Protein AF-A0A7Y7IYT0-F1 (afdb_monomer_lite)

Secondary structure (DSSP, 8-state):
-HHHHTT--HHHHTTS-EEEEE-TT--EEEEEEEE-SEEEETTEEEES-EEEE----SS-S----HHHHHHS-EEEETTTTEEEEPPP-

Radius of gyration: 14.7 Å; chains: 1; bounding box: 39×26×43 Å

pLDDT: mean 90.99, std 5.79, range [61.28, 97.44]

InterPro domains:
  IPR021109 Aspartic peptidase domain superfamily [G3DSA:2.40.70.10] (1-88)

Structure (mmCIF, N/CA/C/O backbone):
data_AF-A0A7Y7IYT0-F1
#
_entry.id   AF-A0A7Y7IYT0-F1
#
loop_
_atom_site.group_PDB
_atom_site.id
_atom_site.type_symbol
_atom_site.label_atom_id
_atom_site.label_alt_id
_atom_site.label_comp_id
_atom_site.label_asym_id
_atom_site.label_entity_id
_atom_site.label_seq_id
_atom_site.pdbx_PDB_ins_code
_atom_site.Cartn_x
_atom_site.Cartn_y
_atom_site.Cartn_z
_atom_site.occupancy
_atom_site.B_iso_or_equiv
_atom_site.auth_seq_id
_atom_site.auth_comp_id
_atom_site.auth_asym_id
_atom_site.auth_atom_id
_atom_site.pdbx_PDB_model_num
ATOM 1 N N . ALA A 1 1 ? 7.675 -10.856 -3.768 1.00 74.50 1 ALA A N 1
ATOM 2 C CA . ALA A 1 1 ? 7.091 -12.200 -3.541 1.00 74.50 1 ALA A CA 1
ATOM 3 C C . ALA A 1 1 ? 5.555 -12.193 -3.542 1.00 74.50 1 ALA A C 1
ATOM 5 O O . ALA A 1 1 ? 4.970 -12.994 -4.260 1.00 74.50 1 ALA A O 1
ATOM 6 N N . ALA A 1 2 ? 4.885 -11.295 -2.804 1.00 90.69 2 ALA A N 1
ATOM 7 C CA . ALA A 1 2 ? 3.416 -11.222 -2.761 1.00 90.69 2 ALA A CA 1
ATOM 8 C C . ALA A 1 2 ? 2.737 -11.028 -4.122 1.00 90.69 2 ALA A C 1
ATOM 10 O O . ALA A 1 2 ? 1.868 -11.816 -4.479 1.00 90.69 2 ALA A O 1
ATOM 11 N N . ALA A 1 3 ? 3.167 -10.032 -4.904 1.00 92.94 3 ALA A N 1
ATOM 12 C CA . ALA A 1 3 ? 2.595 -9.765 -6.225 1.00 92.94 3 ALA A CA 1
ATOM 13 C C . ALA A 1 3 ? 2.677 -11.000 -7.146 1.00 92.94 3 ALA A C 1
ATOM 15 O O . ALA A 1 3 ? 1.687 -11.377 -7.769 1.00 92.94 3 ALA A O 1
ATOM 16 N N . ALA A 1 4 ? 3.810 -11.711 -7.134 1.00 92.19 4 ALA A N 1
ATOM 17 C CA . ALA A 1 4 ? 3.975 -12.960 -7.878 1.00 92.19 4 ALA A CA 1
ATOM 18 C C . ALA A 1 4 ? 2.998 -14.059 -7.419 1.00 92.19 4 ALA A C 1
ATOM 20 O O . ALA A 1 4 ? 2.403 -14.731 -8.258 1.00 92.19 4 ALA A O 1
ATOM 21 N N . ARG A 1 5 ? 2.754 -14.202 -6.104 1.00 93.06 5 ARG A N 1
ATOM 22 C CA . ARG A 1 5 ? 1.731 -15.128 -5.566 1.00 93.06 5 ARG A CA 1
ATOM 23 C C . ARG A 1 5 ? 0.307 -14.762 -6.003 1.00 93.06 5 ARG A C 1
ATOM 25 O O . ARG A 1 5 ? -0.548 -15.637 -6.061 1.00 93.06 5 ARG A 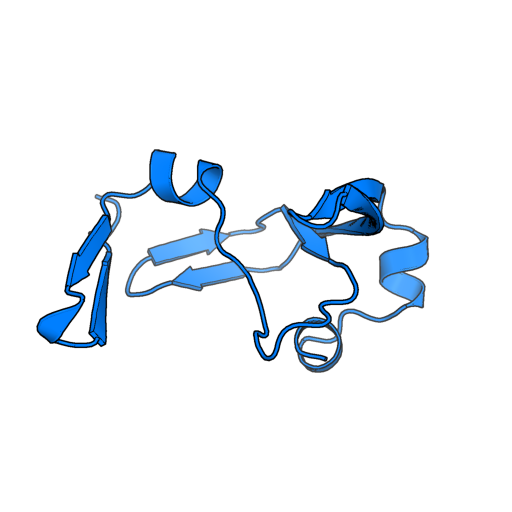O 1
ATOM 32 N N . LEU A 1 6 ? 0.061 -13.493 -6.326 1.00 93.06 6 LEU A N 1
ATOM 33 C CA . LEU A 1 6 ? -1.201 -12.998 -6.889 1.00 93.06 6 LEU A CA 1
ATOM 34 C C . LEU A 1 6 ? -1.260 -13.112 -8.426 1.00 93.06 6 LEU A C 1
ATOM 36 O O . LEU A 1 6 ? -2.224 -12.659 -9.038 1.00 93.06 6 LEU A O 1
ATOM 40 N N . GLY A 1 7 ? -0.247 -13.709 -9.064 1.00 94.25 7 GLY A N 1
ATOM 41 C CA . GLY A 1 7 ? -0.175 -13.880 -10.516 1.00 94.25 7 GLY A CA 1
ATOM 42 C C . GLY A 1 7 ? 0.324 -12.646 -11.274 1.00 94.25 7 GLY A C 1
ATOM 43 O O . GLY A 1 7 ? 0.181 -12.582 -12.496 1.00 94.25 7 GLY A O 1
ATOM 44 N N . VAL A 1 8 ? 0.900 -11.657 -10.590 1.00 95.38 8 VAL A N 1
ATOM 45 C CA . VAL A 1 8 ? 1.595 -10.541 -11.242 1.00 95.38 8 VAL A CA 1
ATOM 46 C C . VAL A 1 8 ? 2.965 -11.043 -11.701 1.00 95.38 8 VAL A C 1
ATOM 48 O O . VAL A 1 8 ? 3.872 -11.235 -10.891 1.00 95.38 8 VAL A O 1
ATOM 51 N N . THR A 1 9 ? 3.089 -11.333 -12.996 1.00 94.69 9 THR A N 1
ATOM 52 C CA . THR A 1 9 ? 4.308 -11.873 -13.613 1.00 94.69 9 THR A CA 1
ATOM 53 C C . THR A 1 9 ? 5.216 -10.757 -14.125 1.00 94.69 9 THR A C 1
ATOM 55 O O . THR A 1 9 ? 4.757 -9.644 -14.373 1.00 94.69 9 THR A O 1
ATOM 58 N N . ALA A 1 10 ? 6.499 -11.066 -14.337 1.00 92.56 10 ALA A N 1
ATOM 59 C CA . ALA A 1 10 ? 7.444 -10.130 -14.949 1.00 92.56 10 ALA A CA 1
ATOM 60 C C . ALA A 1 10 ? 6.970 -9.657 -16.335 1.00 92.56 10 ALA A C 1
ATOM 62 O O . ALA A 1 10 ? 6.985 -8.462 -16.596 1.00 92.56 10 ALA A O 1
ATOM 63 N N . ASP A 1 11 ? 6.449 -10.564 -17.170 1.00 94.69 11 ASP A N 1
ATOM 64 C CA . ASP A 1 11 ? 5.919 -10.217 -18.499 1.00 94.69 11 ASP A CA 1
ATOM 65 C C . ASP A 1 11 ? 4.735 -9.242 -18.431 1.00 94.69 11 ASP A C 1
ATOM 67 O O . ASP A 1 11 ? 4.588 -8.383 -19.296 1.00 94.69 11 ASP A O 1
ATOM 71 N N . ARG A 1 12 ? 3.893 -9.346 -17.389 1.00 93.75 12 ARG A N 1
ATOM 72 C CA . ARG A 1 12 ? 2.807 -8.382 -17.149 1.00 93.75 12 ARG A CA 1
ATOM 73 C C . ARG A 1 12 ? 3.356 -7.020 -16.741 1.00 93.75 12 ARG A C 1
ATOM 75 O O . ARG A 1 12 ? 2.912 -6.015 -17.275 1.00 93.75 12 ARG A O 1
ATOM 82 N N . LEU A 1 13 ? 4.333 -6.991 -15.838 1.00 95.12 13 LEU A N 1
ATOM 83 C CA . LEU A 1 13 ? 4.951 -5.736 -15.406 1.00 95.12 13 LEU A CA 1
ATOM 84 C C . LEU A 1 13 ? 5.746 -5.060 -16.531 1.00 95.12 13 LEU A C 1
ATOM 86 O O . LEU A 1 13 ? 5.791 -3.839 -16.590 1.00 95.12 13 LEU A O 1
ATOM 90 N N . ALA A 1 14 ? 6.326 -5.828 -17.456 1.00 93.25 14 ALA A N 1
ATOM 91 C CA . ALA A 1 14 ? 7.116 -5.301 -18.568 1.00 93.25 14 ALA A CA 1
ATOM 92 C C . ALA A 1 14 ? 6.313 -4.407 -19.530 1.00 93.25 14 ALA A C 1
ATOM 94 O O . ALA A 1 14 ? 6.899 -3.576 -20.222 1.00 93.25 14 ALA A O 1
ATOM 95 N N . ILE A 1 15 ? 4.988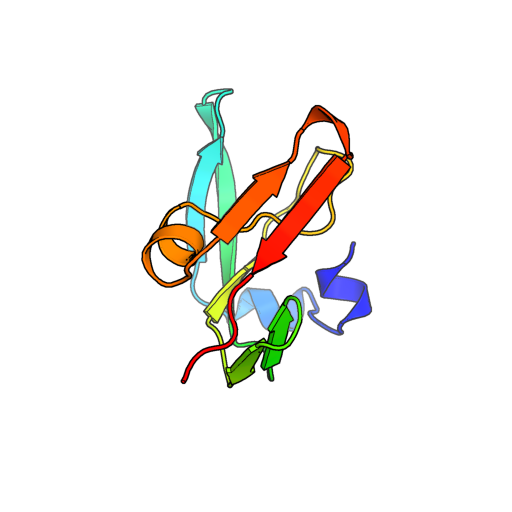 -4.574 -19.578 1.00 94.56 15 ILE A N 1
ATOM 96 C CA . ILE A 1 15 ? 4.082 -3.730 -20.3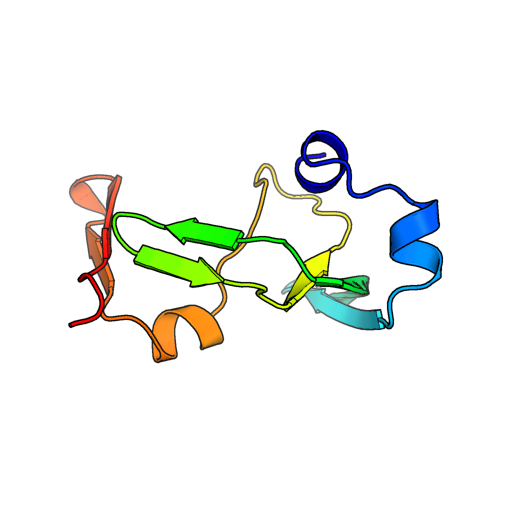70 1.00 94.56 15 ILE A CA 1
ATOM 97 C C . ILE A 1 15 ? 3.352 -2.679 -19.523 1.00 94.56 15 ILE A C 1
ATOM 99 O O . ILE A 1 15 ? 2.690 -1.803 -20.081 1.00 94.56 15 ILE A O 1
ATOM 103 N N . ASP A 1 16 ? 3.457 -2.763 -18.196 1.00 95.12 16 ASP A N 1
ATOM 104 C CA . ASP A 1 16 ? 2.890 -1.772 -17.292 1.00 95.12 16 ASP A CA 1
ATOM 105 C C . ASP A 1 16 ? 3.788 -0.520 -17.274 1.00 95.12 16 ASP A C 1
ATOM 107 O O . ASP A 1 16 ? 5.018 -0.639 -17.181 1.00 95.12 16 ASP A O 1
ATOM 111 N N . PRO A 1 17 ? 3.208 0.698 -17.316 1.00 94.50 17 PRO A N 1
ATOM 112 C CA . PRO A 1 17 ? 3.970 1.923 -17.108 1.00 94.50 17 PRO A CA 1
ATOM 113 C C . PRO A 1 17 ? 4.672 1.905 -15.748 1.00 94.50 17 PRO A C 1
ATOM 115 O O . PRO A 1 17 ? 4.231 1.231 -14.818 1.00 94.50 17 PRO A O 1
ATOM 118 N N . GLY A 1 18 ? 5.737 2.682 -15.598 1.00 95.25 18 GLY A N 1
ATOM 119 C CA . GLY A 1 18 ? 6.520 2.697 -14.370 1.00 95.25 18 GLY A CA 1
ATOM 120 C C . GLY A 1 18 ? 7.271 3.998 -14.157 1.00 95.25 18 GLY A C 1
ATOM 121 O O . GLY A 1 18 ? 7.092 4.970 -14.893 1.00 95.25 18 GLY A O 1
ATOM 122 N N . GLY A 1 19 ? 8.123 3.999 -13.143 1.00 95.25 19 GLY A N 1
ATOM 123 C CA . GLY A 1 19 ? 8.980 5.126 -12.818 1.00 95.25 19 GLY A CA 1
ATOM 124 C C . GLY A 1 19 ? 10.019 4.762 -11.770 1.00 95.25 19 GLY A C 1
ATOM 125 O O . GLY A 1 19 ? 10.185 3.597 -11.406 1.00 95.25 19 GLY A O 1
ATOM 126 N N . GLU A 1 20 ? 10.705 5.785 -11.278 1.00 95.12 20 GLU A N 1
ATOM 127 C CA . GLU A 1 20 ? 11.654 5.664 -10.179 1.00 95.12 20 GLU A CA 1
ATOM 128 C C . GLU A 1 20 ? 11.025 6.184 -8.889 1.00 95.12 20 GLU A C 1
ATOM 130 O O . GLU A 1 20 ? 10.359 7.222 -8.867 1.00 95.12 20 GLU A O 1
ATOM 135 N N . ALA A 1 21 ? 11.231 5.444 -7.808 1.00 89.75 21 ALA A N 1
ATOM 136 C CA . ALA A 1 21 ? 10.954 5.883 -6.451 1.00 89.75 21 ALA A CA 1
ATOM 137 C C . ALA A 1 21 ? 12.241 5.790 -5.631 1.00 89.75 21 ALA A C 1
ATOM 139 O O . ALA A 1 21 ? 13.128 5.010 -5.963 1.00 89.75 21 ALA A O 1
ATOM 140 N N . SER A 1 22 ? 12.318 6.541 -4.536 1.00 88.25 22 SER A N 1
ATOM 141 C CA . SER A 1 22 ? 13.415 6.424 -3.577 1.00 88.25 22 SER A CA 1
ATOM 142 C C . SER A 1 22 ? 12.858 6.242 -2.176 1.00 88.25 22 SER A C 1
ATOM 144 O O . SER A 1 22 ? 11.928 6.943 -1.770 1.00 88.25 22 SER A O 1
ATOM 146 N N . GLY A 1 23 ? 13.432 5.288 -1.444 1.00 81.62 23 GLY A N 1
ATOM 147 C CA . GLY A 1 23 ? 13.174 5.113 -0.020 1.00 81.62 23 GLY A CA 1
ATOM 148 C C . GLY A 1 23 ? 13.905 6.156 0.829 1.00 81.62 23 GLY A C 1
ATOM 149 O O . GLY A 1 23 ? 14.531 7.088 0.324 1.00 81.62 23 GLY A O 1
ATOM 150 N N . VAL A 1 24 ? 13.867 5.967 2.151 1.00 83.69 24 VAL A N 1
ATOM 151 C CA . VAL A 1 24 ? 14.588 6.822 3.118 1.00 83.69 24 VAL A CA 1
ATOM 152 C C . VAL A 1 24 ? 16.110 6.734 2.939 1.00 83.69 24 VAL A C 1
ATOM 154 O O . VAL A 1 24 ? 16.826 7.676 3.265 1.00 83.69 24 VAL A O 1
ATOM 157 N N . ASP A 1 25 ? 16.609 5.628 2.388 1.00 84.88 25 ASP A N 1
ATOM 158 C CA . ASP A 1 25 ? 18.023 5.434 2.058 1.00 84.88 25 ASP A CA 1
ATOM 159 C C . ASP A 1 25 ? 18.468 6.182 0.785 1.00 84.88 25 ASP A C 1
ATOM 161 O O . ASP A 1 25 ? 19.650 6.165 0.438 1.00 84.88 25 ASP A O 1
ATOM 165 N N . GLY A 1 26 ? 17.529 6.831 0.085 1.00 87.06 26 GLY A N 1
ATOM 166 C CA . GLY A 1 26 ? 17.770 7.616 -1.122 1.00 87.06 26 GLY A CA 1
ATOM 167 C C . GLY A 1 26 ? 18.097 6.791 -2.367 1.00 87.06 26 GLY A C 1
ATOM 168 O O . GLY A 1 26 ? 18.323 7.377 -3.427 1.00 87.06 26 GLY A O 1
ATOM 169 N N . ARG A 1 27 ? 18.121 5.455 -2.282 1.00 88.94 27 ARG A N 1
ATOM 170 C CA . ARG A 1 27 ? 18.461 4.610 -3.430 1.00 88.94 27 ARG A CA 1
ATOM 171 C C . ARG A 1 27 ? 17.276 4.541 -4.393 1.00 88.94 27 ARG A C 1
ATOM 173 O O . ARG A 1 27 ? 16.173 4.208 -3.953 1.00 88.94 27 ARG A O 1
ATOM 180 N N . PRO A 1 28 ? 17.482 4.837 -5.689 1.00 90.19 28 PRO A N 1
ATOM 181 C CA . PRO A 1 28 ? 16.417 4.718 -6.666 1.00 90.19 28 PRO A CA 1
ATOM 182 C C . PRO A 1 28 ? 16.064 3.244 -6.874 1.00 90.19 28 PRO A C 1
ATOM 184 O O . PRO A 1 28 ? 16.936 2.377 -6.976 1.00 90.19 28 PRO A O 1
ATOM 187 N N . VAL A 1 29 ? 14.769 2.969 -6.959 1.00 91.69 29 VAL A N 1
ATOM 188 C CA . VAL A 1 29 ? 14.203 1.667 -7.291 1.00 91.69 29 VAL A CA 1
ATOM 189 C C . VAL A 1 29 ? 13.145 1.843 -8.370 1.00 91.69 29 VAL A C 1
ATOM 191 O O . VAL A 1 29 ? 12.299 2.738 -8.304 1.00 91.69 29 VAL A O 1
ATOM 194 N N . LEU A 1 30 ? 13.201 0.974 -9.376 1.00 93.75 30 LEU A N 1
ATOM 195 C CA . LEU A 1 30 ? 12.191 0.925 -10.422 1.00 93.75 30 LEU A CA 1
ATOM 196 C C . LEU A 1 30 ? 10.907 0.310 -9.871 1.00 93.75 30 LEU A C 1
ATOM 198 O O . LEU A 1 30 ? 10.930 -0.731 -9.208 1.00 93.75 30 LEU A O 1
ATOM 202 N N . TYR A 1 31 ? 9.786 0.941 -10.189 1.00 95.12 31 TYR A N 1
ATOM 203 C CA . TYR A 1 31 ? 8.460 0.402 -9.935 1.00 95.12 31 TYR A CA 1
ATOM 204 C C . TYR A 1 31 ? 7.642 0.351 -11.223 1.00 95.12 31 TYR A C 1
ATOM 206 O O . TYR A 1 31 ? 7.881 1.106 -12.164 1.00 95.12 31 TYR A O 1
ATOM 214 N N . HIS A 1 32 ? 6.609 -0.485 -11.206 1.00 97.44 32 HIS A N 1
ATOM 215 C CA . HIS A 1 32 ? 5.577 -0.565 -12.235 1.00 97.44 32 HIS A CA 1
ATOM 216 C C . HIS A 1 32 ? 4.199 -0.290 -11.627 1.00 97.44 32 HIS A C 1
ATOM 218 O O . HIS A 1 32 ? 3.916 -0.717 -10.507 1.00 97.44 32 HIS A O 1
ATOM 224 N N . TRP A 1 33 ? 3.328 0.415 -12.340 1.00 96.94 33 TRP A N 1
ATOM 225 C CA . TRP A 1 33 ? 1.928 0.601 -11.972 1.00 96.94 33 TRP A CA 1
ATOM 226 C C . TRP A 1 33 ? 1.098 -0.577 -12.456 1.00 96.94 33 TRP A C 1
ATOM 228 O O . TRP A 1 33 ? 0.778 -0.680 -13.636 1.00 96.94 33 TRP A O 1
ATOM 238 N N . HIS A 1 34 ? 0.681 -1.425 -11.521 1.00 97.31 34 HIS A N 1
ATOM 239 C CA . HIS A 1 34 ? -0.156 -2.573 -11.825 1.00 97.31 34 HIS A CA 1
ATOM 240 C C . HIS A 1 34 ? -1.600 -2.334 -11.384 1.00 97.31 34 HIS A C 1
ATOM 242 O O . HIS A 1 34 ? -1.867 -1.934 -10.246 1.00 97.31 34 HIS A O 1
ATOM 248 N N . ARG A 1 35 ? -2.557 -2.624 -12.271 1.00 96.50 35 ARG A N 1
ATOM 249 C CA . ARG A 1 35 ? -3.990 -2.575 -11.951 1.00 96.50 35 ARG A CA 1
ATOM 250 C C . ARG A 1 35 ? -4.465 -3.926 -11.418 1.00 96.50 35 ARG A C 1
ATOM 252 O O . ARG A 1 35 ? -4.640 -4.874 -12.180 1.00 96.50 35 ARG A O 1
ATOM 259 N N . PHE A 1 36 ? -4.739 -3.992 -10.120 1.00 96.19 36 PHE A N 1
ATOM 260 C CA . PHE A 1 36 ? -5.282 -5.183 -9.461 1.00 96.19 36 PHE A CA 1
ATOM 261 C C . PHE A 1 36 ? -6.799 -5.271 -9.637 1.00 96.19 36 PHE A C 1
ATOM 263 O O . PHE A 1 36 ? -7.455 -4.259 -9.833 1.00 96.19 36 PHE A O 1
ATOM 270 N N . GLY A 1 37 ? -7.393 -6.463 -9.517 1.00 96.06 37 GLY A N 1
ATOM 271 C CA . GLY A 1 37 ? -8.856 -6.614 -9.591 1.00 96.06 37 GLY A CA 1
ATOM 272 C C . GLY A 1 37 ? -9.592 -5.977 -8.405 1.00 96.06 37 GLY A C 1
ATOM 273 O O . GLY A 1 37 ? -10.613 -5.308 -8.573 1.00 96.06 37 GLY A O 1
ATOM 274 N N . SER A 1 38 ? -9.052 -6.148 -7.198 1.00 95.50 38 SER A N 1
ATOM 275 C CA . SER A 1 38 ? -9.581 -5.540 -5.975 1.00 95.50 38 SER A CA 1
ATOM 276 C C . SER A 1 38 ? -8.523 -5.482 -4.879 1.00 95.50 38 SER A C 1
ATOM 278 O O . SER A 1 38 ? -7.718 -6.407 -4.766 1.00 95.50 38 SER A O 1
ATOM 280 N N . LEU A 1 39 ? -8.609 -4.473 -4.018 1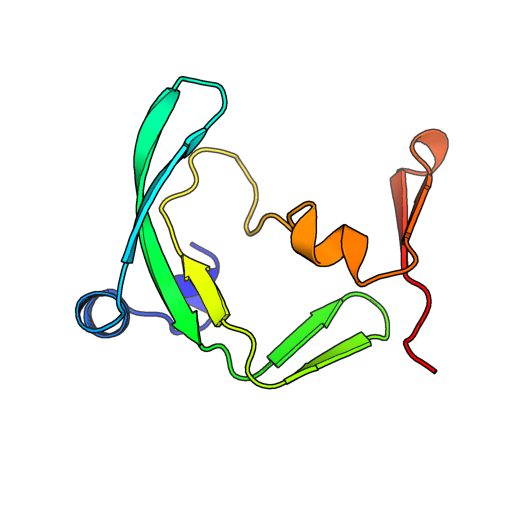.00 93.19 39 LEU A N 1
ATOM 281 C CA . LEU A 1 39 ? -7.919 -4.402 -2.733 1.00 93.19 39 LEU A CA 1
ATOM 282 C C . LEU A 1 39 ? -8.968 -4.451 -1.620 1.00 93.19 39 LEU A C 1
ATOM 284 O O . LEU A 1 39 ? -9.958 -3.724 -1.663 1.00 93.19 39 LEU A O 1
ATOM 288 N N . ARG A 1 40 ? -8.758 -5.309 -0.622 1.00 92.00 40 ARG A N 1
ATOM 289 C CA . ARG A 1 40 ? -9.639 -5.421 0.543 1.00 92.00 40 ARG A CA 1
ATOM 290 C C . ARG A 1 40 ? -8.840 -5.181 1.812 1.00 92.00 40 ARG A C 1
ATOM 292 O O . ARG A 1 40 ? -7.907 -5.928 2.092 1.00 92.00 40 ARG A O 1
ATOM 299 N N . VAL A 1 41 ? -9.229 -4.158 2.568 1.00 89.50 41 VAL A N 1
ATOM 300 C CA . VAL A 1 41 ? -8.591 -3.759 3.830 1.00 89.50 41 VAL A CA 1
ATOM 301 C C . VAL A 1 41 ? -9.680 -3.588 4.882 1.00 89.50 41 VAL A C 1
ATOM 303 O O . VAL A 1 41 ? -10.596 -2.782 4.719 1.00 89.50 41 VAL A O 1
ATOM 306 N N . GLY A 1 42 ? -9.608 -4.368 5.963 1.00 85.31 42 GLY A N 1
ATOM 307 C CA . GLY A 1 42 ? -10.697 -4.436 6.940 1.00 85.31 42 GLY A CA 1
ATOM 308 C C . GLY A 1 42 ? -12.022 -4.816 6.265 1.00 85.31 42 GLY A C 1
ATOM 309 O O . GLY A 1 42 ? -12.089 -5.814 5.548 1.00 85.31 42 GLY A O 1
ATOM 310 N N . GLY A 1 43 ? -13.064 -4.008 6.479 1.00 85.12 43 GLY A N 1
ATOM 311 C CA . GLY A 1 43 ? -14.366 -4.159 5.814 1.00 85.12 43 GLY A CA 1
ATOM 312 C C . GLY A 1 43 ? -14.496 -3.439 4.463 1.00 85.12 43 GLY A C 1
ATOM 313 O O . GLY A 1 43 ? -15.528 -3.573 3.813 1.00 85.12 43 GLY A O 1
ATOM 314 N N . GLY A 1 44 ? -13.490 -2.667 4.040 1.00 87.50 44 GLY A N 1
ATOM 315 C CA . GLY A 1 44 ? -13.523 -1.894 2.796 1.00 87.50 44 GLY A CA 1
ATOM 316 C C . GLY A 1 44 ? -13.049 -2.696 1.584 1.00 87.50 44 GLY A C 1
ATOM 317 O O . GLY A 1 44 ? -12.128 -3.509 1.690 1.00 87.50 44 GLY A O 1
ATOM 318 N N . VAL A 1 45 ? -13.659 -2.443 0.422 1.00 92.00 45 VAL A N 1
ATOM 319 C CA . VAL A 1 45 ? -13.243 -3.009 -0.870 1.00 92.00 45 VAL A CA 1
ATOM 320 C C . VAL A 1 45 ? -13.060 -1.887 -1.886 1.00 92.00 45 VAL A C 1
ATOM 322 O O . VAL A 1 45 ? -14.023 -1.232 -2.277 1.00 92.00 45 VAL A O 1
ATOM 325 N N . GLU A 1 46 ? -11.833 -1.717 -2.363 1.00 91.56 46 GLU A N 1
ATOM 326 C CA . GLU A 1 46 ? -11.511 -0.869 -3.507 1.00 91.56 46 GLU A CA 1
ATOM 327 C C . GLU A 1 46 ? -11.457 -1.740 -4.766 1.00 91.56 46 GLU A C 1
ATOM 329 O O . GLU A 1 46 ? -10.758 -2.756 -4.809 1.00 91.56 46 GLU A O 1
ATOM 334 N N . ARG A 1 47 ? -12.227 -1.373 -5.796 1.00 95.38 47 ARG A N 1
ATOM 335 C CA . ARG A 1 47 ? -12.257 -2.098 -7.075 1.00 95.38 47 ARG A CA 1
ATOM 336 C C . ARG A 1 47 ? -11.253 -1.491 -8.041 1.00 95.38 47 ARG A C 1
ATOM 338 O O . ARG A 1 47 ? -11.158 -0.273 -8.132 1.00 95.38 47 ARG A O 1
ATOM 345 N N . ALA A 1 48 ? -10.570 -2.348 -8.791 1.00 95.94 48 ALA A N 1
ATOM 346 C CA . ALA A 1 48 ? -9.619 -1.945 -9.820 1.00 95.94 48 ALA A CA 1
ATOM 347 C C . ALA A 1 48 ? -8.509 -0.954 -9.371 1.00 95.94 48 ALA A C 1
ATOM 349 O O . ALA A 1 48 ? -8.191 -0.051 -10.150 1.00 95.94 48 ALA A O 1
ATOM 350 N N . PRO A 1 49 ? -7.922 -1.052 -8.154 1.00 94.56 49 PRO A N 1
ATOM 351 C CA . PRO A 1 49 ? -6.912 -0.089 -7.729 1.00 94.56 49 PRO A CA 1
ATOM 352 C C . PRO A 1 49 ? -5.633 -0.238 -8.560 1.00 94.56 49 PRO A C 1
ATOM 354 O O . PRO A 1 49 ? -5.217 -1.351 -8.898 1.00 94.56 49 PRO A O 1
ATOM 357 N N . VAL A 1 50 ? -4.997 0.893 -8.856 1.00 94.50 50 VAL A N 1
ATOM 358 C CA . VAL A 1 50 ? -3.657 0.942 -9.447 1.00 94.50 50 VAL A CA 1
ATOM 359 C C . VAL A 1 50 ? -2.662 1.128 -8.311 1.00 94.50 50 VAL A C 1
ATOM 361 O O . VAL A 1 50 ? -2.746 2.113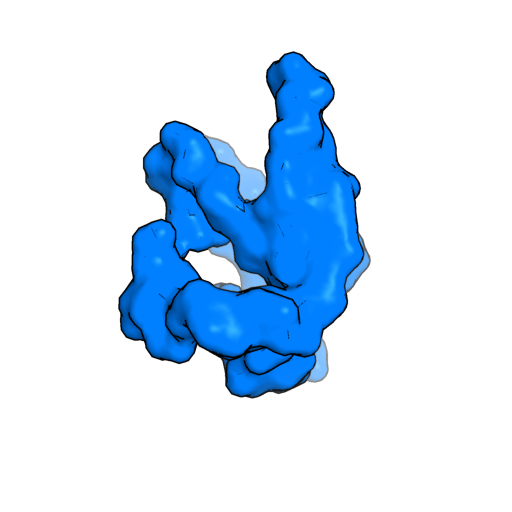 -7.583 1.00 94.50 50 VAL A O 1
ATOM 364 N N . LEU A 1 51 ? -1.753 0.170 -8.143 1.00 94.75 51 LEU A N 1
ATOM 365 C CA . LEU A 1 51 ? -0.738 0.176 -7.089 1.00 94.75 51 LEU A CA 1
ATOM 366 C C . LEU A 1 51 ? 0.651 0.030 -7.709 1.00 94.75 51 LEU A C 1
ATOM 368 O O . LEU A 1 51 ? 0.809 -0.572 -8.773 1.00 94.75 51 LEU A O 1
ATOM 372 N N . THR A 1 52 ? 1.665 0.554 -7.030 1.00 94.69 52 THR A N 1
ATOM 373 C CA . THR A 1 52 ? 3.060 0.342 -7.416 1.00 94.69 52 THR A CA 1
ATOM 374 C C . THR A 1 52 ? 3.515 -1.068 -7.037 1.00 94.69 52 THR A C 1
ATOM 376 O O . THR A 1 52 ? 3.233 -1.574 -5.951 1.00 94.69 52 THR A O 1
ATOM 379 N N . VAL A 1 53 ? 4.237 -1.715 -7.948 1.00 95.50 53 VAL A N 1
ATOM 380 C CA . VAL A 1 53 ? 4.900 -3.001 -7.744 1.00 95.50 53 VAL A CA 1
ATOM 381 C C . VAL A 1 53 ? 6.390 -2.791 -7.959 1.00 95.50 53 VAL A C 1
ATOM 383 O O . VAL A 1 53 ? 6.819 -2.367 -9.028 1.00 95.50 53 VAL A O 1
ATOM 386 N N . LEU A 1 54 ? 7.167 -3.082 -6.924 1.00 92.50 54 LEU A N 1
ATOM 387 C CA . LEU A 1 54 ? 8.612 -2.906 -6.874 1.00 92.50 54 LEU A CA 1
ATOM 388 C C . LEU A 1 54 ? 9.236 -4.015 -6.015 1.00 92.50 54 LEU A C 1
ATOM 390 O O . LEU A 1 54 ? 8.536 -4.616 -5.189 1.00 92.50 54 LEU A O 1
ATOM 394 N N . PRO A 1 55 ? 10.531 -4.317 -6.188 1.00 88.06 55 PRO A N 1
ATOM 395 C CA . PRO A 1 55 ? 11.244 -5.177 -5.255 1.00 88.06 55 PRO A CA 1
ATOM 396 C C . PRO A 1 55 ? 11.337 -4.496 -3.879 1.00 88.06 55 PRO A C 1
ATOM 398 O O . PRO A 1 55 ? 11.918 -3.422 -3.747 1.00 88.06 55 PRO A O 1
ATOM 401 N N . LEU A 1 56 ? 10.753 -5.132 -2.861 1.00 83.94 56 LEU A N 1
ATOM 402 C CA . LEU A 1 56 ? 10.878 -4.727 -1.458 1.00 83.94 56 LEU A CA 1
ATOM 403 C C . LEU A 1 56 ? 12.047 -5.482 -0.818 1.00 83.94 56 LEU A C 1
ATOM 405 O O . LEU A 1 56 ? 12.195 -6.686 -1.046 1.00 83.94 56 LEU A O 1
ATOM 409 N N . HIS A 1 57 ? 12.858 -4.781 -0.027 1.00 82.12 57 HIS A N 1
ATOM 410 C CA . HIS A 1 57 ? 13.990 -5.364 0.705 1.00 82.12 57 HIS A CA 1
ATOM 411 C C . HIS A 1 57 ? 13.621 -5.686 2.162 1.00 82.12 57 HIS A C 1
ATOM 413 O O . HIS A 1 57 ? 14.279 -6.477 2.833 1.00 82.12 57 HIS A O 1
ATOM 419 N N . GLU A 1 58 ? 12.540 -5.085 2.638 1.00 83.12 58 GLU A N 1
ATOM 420 C CA . GLU A 1 58 ? 11.970 -5.197 3.964 1.00 83.12 58 GLU A CA 1
ATOM 421 C C . GLU A 1 58 ? 11.056 -6.429 4.047 1.00 83.12 58 GLU A C 1
ATOM 423 O O . GLU A 1 58 ? 10.466 -6.838 3.042 1.00 83.12 58 GLU A O 1
ATOM 428 N N . PRO A 1 59 ? 10.869 -7.021 5.241 1.00 87.31 59 PRO A N 1
ATOM 429 C CA . PRO A 1 59 ? 10.043 -8.214 5.430 1.00 87.31 59 PRO A CA 1
ATOM 430 C C . PRO A 1 59 ? 8.536 -7.889 5.426 1.00 87.31 59 PRO A C 1
ATOM 432 O O . PRO A 1 59 ? 7.787 -8.338 6.292 1.00 87.31 59 PRO A O 1
ATOM 435 N N . VAL A 1 60 ? 8.083 -7.087 4.464 1.00 88.50 60 VAL A N 1
ATOM 436 C CA . VAL A 1 60 ? 6.682 -6.714 4.261 1.00 88.50 60 VAL A CA 1
ATOM 437 C C . VAL A 1 60 ? 6.255 -7.053 2.837 1.00 88.50 60 VAL A C 1
ATOM 439 O O . VAL A 1 60 ? 7.026 -6.958 1.887 1.00 88.50 60 VAL A O 1
ATOM 442 N N . ASP A 1 61 ? 5.000 -7.460 2.683 1.00 91.00 61 ASP A N 1
ATOM 443 C CA . ASP A 1 61 ? 4.442 -7.816 1.376 1.00 91.00 61 ASP A CA 1
ATOM 444 C C . ASP A 1 61 ? 3.927 -6.591 0.593 1.00 91.00 61 ASP A C 1
ATOM 446 O O . ASP A 1 61 ? 3.853 -6.637 -0.636 1.00 91.00 61 ASP A O 1
ATOM 450 N N . MET A 1 62 ? 3.535 -5.523 1.300 1.00 91.19 62 MET A N 1
ATOM 451 C CA . MET A 1 62 ? 2.914 -4.307 0.763 1.00 91.19 62 MET A CA 1
ATOM 452 C C . MET A 1 62 ? 3.028 -3.158 1.778 1.00 91.19 62 MET A C 1
ATOM 454 O O . MET A 1 62 ? 3.070 -3.394 2.986 1.00 91.19 62 MET A O 1
ATOM 458 N N . LEU A 1 63 ? 3.009 -1.919 1.282 1.00 90.50 63 LEU A N 1
ATOM 459 C CA . LEU A 1 63 ? 2.901 -0.696 2.075 1.00 90.50 63 LEU A CA 1
ATOM 460 C C . LEU A 1 63 ? 1.641 0.073 1.659 1.00 90.50 63 LEU A C 1
ATOM 462 O O . LEU A 1 63 ? 1.378 0.228 0.469 1.00 90.50 63 LEU A O 1
ATOM 466 N N . LEU A 1 64 ? 0.876 0.564 2.636 1.00 91.19 64 LEU A N 1
ATOM 467 C CA . LEU A 1 64 ? -0.199 1.532 2.404 1.00 91.19 64 LEU A CA 1
ATOM 468 C C . LEU A 1 64 ? 0.357 2.929 2.675 1.00 91.19 64 LEU A C 1
ATOM 470 O O . LEU A 1 64 ? 0.824 3.208 3.780 1.00 91.19 64 LEU A O 1
ATOM 474 N N . GLY A 1 65 ? 0.350 3.773 1.646 1.00 89.69 65 GLY A N 1
ATOM 475 C CA . GLY A 1 65 ? 0.909 5.118 1.695 1.00 89.69 65 GLY A 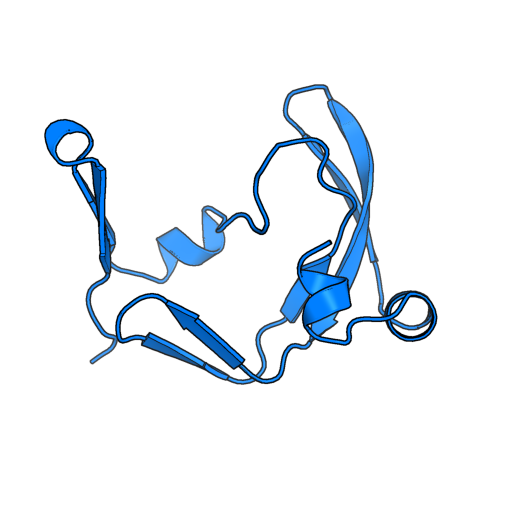CA 1
ATOM 476 C C . GLY A 1 65 ? -0.031 6.144 2.325 1.00 89.69 65 GLY A C 1
ATOM 477 O O . GLY A 1 65 ? -1.210 5.887 2.582 1.00 89.69 65 GLY A O 1
ATOM 478 N N . ALA A 1 66 ? 0.504 7.342 2.570 1.00 89.81 66 ALA A N 1
ATOM 479 C CA . ALA A 1 66 ? -0.249 8.464 3.131 1.00 89.81 66 ALA A CA 1
ATOM 480 C C . ALA A 1 66 ? -1.435 8.896 2.248 1.00 89.81 66 ALA A C 1
ATOM 482 O O . ALA A 1 66 ? -2.424 9.405 2.762 1.00 89.81 66 ALA A O 1
ATOM 483 N N . ASP A 1 67 ? -1.363 8.655 0.941 1.00 89.88 67 ASP A N 1
ATOM 484 C CA . ASP A 1 67 ? -2.448 8.827 -0.026 1.00 89.88 67 ASP A CA 1
ATOM 485 C C . ASP A 1 67 ? -3.650 7.920 0.278 1.00 89.88 67 ASP A C 1
ATOM 487 O O . ASP A 1 67 ? -4.802 8.361 0.233 1.00 89.88 67 ASP A O 1
ATOM 491 N N . TRP A 1 68 ? -3.389 6.669 0.664 1.00 91.19 68 TRP A N 1
ATOM 492 C CA . TRP A 1 68 ? -4.420 5.758 1.137 1.00 91.19 68 TRP A CA 1
ATOM 493 C C . TRP A 1 68 ? -4.988 6.240 2.475 1.00 91.19 68 TRP A C 1
ATOM 495 O O . TRP A 1 68 ? -6.204 6.379 2.601 1.00 91.19 68 TRP A O 1
ATOM 505 N N . PHE A 1 69 ? -4.138 6.588 3.448 1.00 91.06 69 PHE A N 1
ATOM 506 C CA . PHE A 1 69 ? -4.596 7.127 4.739 1.00 91.06 69 PHE A CA 1
ATOM 507 C C . PHE A 1 69 ? -5.428 8.408 4.587 1.00 91.06 69 PHE A C 1
ATOM 509 O O . PHE A 1 69 ? -6.435 8.556 5.268 1.00 91.06 69 PHE A O 1
ATOM 516 N N . ALA A 1 70 ? -5.074 9.307 3.667 1.00 90.81 70 ALA A N 1
ATOM 517 C CA . ALA A 1 70 ? -5.802 10.556 3.435 1.00 90.81 70 ALA A CA 1
ATOM 518 C C . ALA A 1 70 ? -7.256 10.334 2.979 1.00 90.81 70 ALA A C 1
ATOM 520 O O . ALA A 1 70 ? -8.107 11.202 3.167 1.00 90.81 70 ALA A O 1
ATOM 521 N N . ARG A 1 71 ? -7.553 9.167 2.395 1.00 90.06 71 ARG A N 1
ATOM 522 C CA . ARG A 1 71 ? -8.887 8.785 1.910 1.00 90.06 71 ARG A CA 1
ATOM 523 C C . ARG A 1 71 ? -9.674 7.911 2.889 1.00 90.06 71 ARG A C 1
ATOM 525 O O . ARG A 1 71 ? -10.844 7.631 2.634 1.00 90.06 71 ARG A O 1
ATOM 532 N N . HIS A 1 72 ? -9.065 7.485 3.996 1.00 89.88 72 HIS A N 1
ATOM 533 C CA . HIS A 1 72 ? -9.650 6.526 4.928 1.00 89.88 72 HIS A CA 1
ATOM 534 C C . HIS A 1 72 ? -9.609 7.052 6.364 1.00 89.88 72 HIS A C 1
ATOM 536 O O . HIS A 1 72 ? -8.610 7.586 6.832 1.00 89.88 72 HIS A O 1
ATOM 542 N N . ALA A 1 73 ? -10.692 6.857 7.117 1.00 91.56 73 ALA A N 1
ATOM 543 C CA . ALA A 1 73 ? -10.671 7.138 8.550 1.00 91.56 73 ALA A CA 1
ATOM 544 C C . ALA A 1 73 ? -10.024 5.954 9.284 1.00 91.56 73 ALA A C 1
ATOM 546 O O . ALA A 1 73 ? -10.639 4.893 9.428 1.00 91.56 73 ALA A O 1
ATOM 547 N N . VAL A 1 74 ? -8.776 6.145 9.718 1.00 92.19 74 VAL A N 1
ATOM 548 C CA . VAL A 1 74 ? -7.938 5.108 10.330 1.00 92.19 74 VAL A CA 1
ATOM 549 C C . VAL A 1 74 ? -7.555 5.492 11.757 1.00 92.19 74 VAL A C 1
ATOM 551 O O . VAL A 1 74 ? -7.189 6.633 12.024 1.00 92.19 74 VAL A O 1
ATOM 554 N N . TRP A 1 75 ? -7.598 4.522 12.670 1.00 92.94 75 TRP A N 1
ATOM 555 C CA . TRP A 1 75 ? -7.066 4.641 14.025 1.00 92.94 75 TRP A CA 1
ATOM 556 C C . TRP A 1 75 ? -5.964 3.609 14.261 1.00 92.94 75 TRP A C 1
ATOM 558 O O . TRP A 1 75 ? -6.147 2.419 13.988 1.00 92.94 75 TRP A O 1
ATOM 568 N N . LEU A 1 76 ? -4.831 4.059 14.803 1.00 93.31 76 LEU A N 1
ATOM 569 C CA . LEU A 1 76 ? -3.681 3.218 15.135 1.00 93.31 76 LEU A CA 1
ATOM 570 C C . LEU A 1 76 ? -3.594 3.047 16.654 1.00 93.31 76 LEU A C 1
ATOM 572 O O . LEU A 1 76 ? -3.430 4.017 17.390 1.00 93.31 76 LEU A O 1
ATOM 576 N N . SER A 1 77 ? -3.680 1.806 17.132 1.00 95.31 77 SER A N 1
ATOM 577 C CA . SER A 1 77 ? -3.440 1.464 18.533 1.00 95.31 77 SER A CA 1
ATOM 578 C C . SER A 1 77 ? -2.119 0.717 18.658 1.00 95.31 77 SER A C 1
ATOM 580 O O . SER A 1 77 ? -2.056 -0.498 18.469 1.00 95.31 77 SER A O 1
ATOM 582 N N . TYR A 1 78 ? -1.059 1.450 18.998 1.00 95.06 78 TYR A N 1
ATOM 583 C CA . TYR A 1 78 ? 0.280 0.878 19.160 1.00 95.06 78 TYR A CA 1
ATOM 584 C C . TYR A 1 78 ? 0.351 -0.099 20.338 1.00 95.06 78 TYR A C 1
ATOM 586 O O . TYR A 1 78 ? 0.857 -1.203 20.178 1.00 95.06 78 TYR A O 1
ATOM 594 N N . GLY A 1 79 ? -0.235 0.255 21.490 1.00 97.06 79 GLY A N 1
ATOM 595 C CA . GLY A 1 79 ? -0.239 -0.612 22.676 1.00 97.06 79 GLY A CA 1
ATOM 596 C C . GLY A 1 79 ? -0.974 -1.942 22.474 1.00 97.06 79 GLY A C 1
ATOM 597 O O . GLY A 1 79 ? -0.620 -2.934 23.099 1.00 97.06 79 GLY A O 1
ATOM 598 N N . ALA A 1 80 ? -1.964 -1.983 21.576 1.00 95.25 80 ALA A N 1
ATOM 599 C CA . ALA A 1 80 ? -2.680 -3.210 21.228 1.00 95.25 80 ALA A CA 1
ATOM 600 C C . ALA A 1 80 ? -2.155 -3.889 19.950 1.00 95.25 80 ALA A C 1
ATOM 602 O O . ALA A 1 80 ? -2.652 -4.959 19.601 1.00 95.25 80 ALA A O 1
ATOM 603 N N . GLY A 1 81 ? -1.219 -3.266 19.223 1.00 94.94 81 GLY A N 1
ATOM 604 C CA . GLY A 1 81 ? -0.759 -3.738 17.915 1.00 94.94 81 GLY A CA 1
ATOM 605 C C . GLY A 1 81 ? -1.883 -3.843 16.877 1.00 94.94 81 GLY A C 1
ATOM 606 O O . GLY A 1 81 ? -1.947 -4.823 16.138 1.00 94.94 81 GLY A O 1
ATOM 607 N N . ARG A 1 82 ? -2.821 -2.883 16.854 1.00 93.38 82 ARG A N 1
ATOM 608 C CA . ARG A 1 82 ? -4.023 -2.936 16.001 1.00 93.38 82 ARG A CA 1
ATOM 609 C C . ARG A 1 82 ? -4.210 -1.688 15.153 1.00 93.38 82 ARG A C 1
ATOM 611 O O . ARG A 1 82 ? -3.954 -0.569 15.593 1.00 93.38 82 ARG A O 1
ATOM 618 N N . VAL A 1 83 ? -4.766 -1.906 13.966 1.00 91.81 83 VAL A N 1
ATOM 619 C CA . VAL A 1 83 ? -5.259 -0.866 13.060 1.00 91.81 83 VAL A CA 1
ATOM 620 C C . VAL A 1 83 ? -6.766 -1.034 12.922 1.00 91.81 83 VAL A C 1
ATOM 622 O O . VAL A 1 83 ? -7.249 -2.142 12.691 1.00 91.81 83 VAL A O 1
ATOM 625 N N . PHE A 1 84 ? -7.506 0.061 13.054 1.00 92.12 84 PHE A N 1
ATOM 626 C CA . PHE A 1 84 ? -8.949 0.098 12.843 1.00 92.12 84 PHE A CA 1
ATOM 627 C C . PHE A 1 84 ? -9.251 1.011 11.664 1.00 92.12 84 PHE A C 1
ATOM 629 O O . PHE A 1 84 ? -8.790 2.148 11.627 1.00 92.12 84 PHE A O 1
ATOM 636 N N . VAL A 1 85 ? -10.031 0.513 10.709 1.00 91.75 85 VAL A N 1
ATOM 637 C CA . VAL A 1 85 ? -10.429 1.257 9.512 1.00 91.75 85 VAL A CA 1
ATOM 638 C C . VAL A 1 85 ? -11.941 1.385 9.538 1.00 91.75 85 VAL A C 1
ATOM 640 O O . VAL A 1 85 ? -12.645 0.374 9.599 1.00 91.75 85 VAL A O 1
ATOM 643 N N . ARG A 1 86 ? -12.451 2.618 9.514 1.00 88.19 86 ARG A N 1
ATOM 644 C CA . ARG A 1 86 ? -13.892 2.850 9.404 1.00 88.19 86 ARG A CA 1
ATOM 645 C C . ARG A 1 86 ? -14.349 2.433 7.999 1.00 88.19 86 ARG A C 1
ATOM 647 O O . ARG A 1 86 ? -13.738 2.891 7.032 1.00 88.19 86 ARG A O 1
ATOM 654 N N . PRO A 1 87 ? -15.407 1.616 7.861 1.00 77.44 87 PRO A N 1
ATOM 655 C CA . PRO A 1 87 ? -16.009 1.349 6.559 1.00 77.44 87 PRO A CA 1
ATOM 656 C C . PRO A 1 87 ? -16.406 2.656 5.862 1.00 77.44 87 PRO A C 1
ATOM 658 O O . PRO A 1 87 ? -16.796 3.622 6.526 1.00 77.44 87 PRO A O 1
ATOM 661 N N . ALA A 1 88 ? -16.300 2.690 4.533 1.00 70.25 88 ALA A N 1
ATOM 662 C CA . ALA A 1 88 ? -16.939 3.749 3.761 1.00 70.25 88 ALA A CA 1
ATOM 663 C C . ALA A 1 88 ? -18.465 3.683 3.998 1.00 70.25 88 ALA A C 1
ATOM 665 O O . ALA A 1 88 ? -18.980 2.569 4.139 1.00 70.25 88 ALA A O 1
ATOM 666 N N . PRO A 1 89 ? -19.154 4.832 4.120 1.00 61.28 89 PRO A N 1
ATOM 667 C CA . PRO A 1 89 ? -20.611 4.863 4.225 1.00 61.28 89 PRO A CA 1
ATOM 668 C C . PRO A 1 89 ? -21.295 4.245 3.000 1.00 61.28 89 PRO A C 1
ATOM 670 O O . PRO A 1 89 ? -20.690 4.266 1.902 1.00 61.28 89 PRO A O 1
#

Organism: NCBI:txid1216886

Sequence (89 aa):
AAAARLGVTADRLAIDPGGEASGVDGRPVLYHWHRFGSLRVGGGVERAPVLTVLPLHEPVDMLLGADWFARHAVWLSYGAGRVFVRPAP

Foldseek 3Di:
DLCVVVVNDPVNQVPFDWDWDADPVRDTWIWGFDFDQWDDDDPEIDGRDTDIDTDDPDPDPDDDDVVNVVVWDWDDDPVVRDIDTDYDD